Protein AF-A0A2Z7DAW3-F1 (afdb_monomer)

Organism: NCBI:txid472368

Secondary structure (DSSP, 8-state):
---------TTS-HHHHHHHHHHHHHH-TT--HHHHHHHHHHHHS-PPPHHHHHHHHHHHHHHHH--HHHHHHHHHHHHHHHHHHSTT---TTS--------------------------

Mean predicted aligned error: 14.56 Å

Solvent-accessible surface area (backbone atoms only — not comparable to full-atom values): 7856 Å² total; per-residue (Å²): 143,80,83,80,72,73,84,71,64,79,86,68,48,49,67,62,53,11,62,69,39,40,68,52,43,72,78,40,78,84,66,59,58,68,59,52,34,50,51,40,28,72,75,70,71,43,85,59,57,69,73,53,46,48,53,13,51,52,51,22,46,34,70,75,76,43,48,73,66,59,54,60,67,44,46,64,58,51,53,54,49,48,41,69,78,41,81,82,61,84,52,94,84,53,92,72,70,80,80,77,77,88,73,78,86,78,90,74,90,76,91,77,92,76,86,85,78,89,80,134

Nearest PDB structures (foldseek):
  8jrb-assembly2_B  TM=4.539E-01  e=1.990E+00  Aquifex pyrophilus
  7sxq-assembly2_B  TM=5.434E-01  e=4.179E+00  Plasmodium falciparum 3D7
  7sxl-assembly1_A  TM=5.408E-01  e=7.395E+00  Plasmodium falciparum 3D7
  8vtj-assembly1_M  TM=3.601E-01  e=8.290E+00  Cereibacter sphaeroides

Radius of gyration: 30.82 Å; Cα contacts (8 Å, |Δi|>4): 71; chains: 1; bounding box: 83×46×74 Å

Structure (mmCIF, N/CA/C/O backbone):
data_AF-A0A2Z7DAW3-F1
#
_entry.id   AF-A0A2Z7DAW3-F1
#
loop_
_atom_site.group_PDB
_atom_site.id
_atom_site.type_symbol
_atom_site.label_atom_id
_atom_site.label_alt_id
_atom_site.label_comp_id
_atom_site.label_asym_id
_atom_site.label_entity_id
_atom_site.label_seq_id
_atom_site.pdbx_PDB_ins_code
_atom_site.Cartn_x
_atom_site.Cartn_y
_atom_site.Cartn_z
_atom_site.occupancy
_atom_site.B_iso_or_equiv
_atom_site.auth_seq_id
_atom_site.auth_comp_id
_atom_site.auth_asym_id
_atom_site.auth_atom_id
_atom_site.pdbx_PDB_model_num
ATOM 1 N N . MET A 1 1 ? 0.879 5.350 36.379 1.00 41.34 1 MET A N 1
ATOM 2 C CA . MET A 1 1 ? -0.284 4.461 36.172 1.00 41.34 1 MET A CA 1
ATOM 3 C C . MET A 1 1 ? -1.194 5.094 35.129 1.00 41.34 1 MET A C 1
ATOM 5 O O . MET A 1 1 ? -1.890 6.032 35.479 1.00 41.34 1 MET A O 1
ATOM 9 N N . ALA A 1 2 ? -1.096 4.656 33.869 1.00 37.84 2 ALA A N 1
ATOM 10 C CA . ALA A 1 2 ? -2.142 4.707 32.832 1.00 37.84 2 ALA A CA 1
ATOM 11 C C . ALA A 1 2 ? -1.517 4.260 31.497 1.00 37.84 2 ALA A C 1
ATOM 13 O O . ALA A 1 2 ? -1.255 5.061 30.603 1.00 37.84 2 ALA A O 1
ATOM 14 N N . S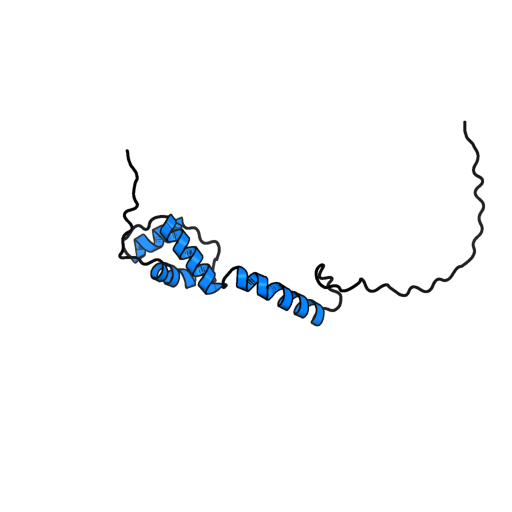ER A 1 3 ? -1.214 2.968 31.370 1.00 38.59 3 SER A N 1
ATOM 15 C CA . SER A 1 3 ? -1.043 2.371 30.049 1.00 38.59 3 SER A CA 1
ATOM 16 C C . SER A 1 3 ? -2.430 2.332 29.416 1.00 38.59 3 SER A C 1
ATOM 18 O O . SER A 1 3 ? -3.233 1.459 29.740 1.00 38.59 3 SER A O 1
ATOM 20 N N . ASN A 1 4 ? -2.728 3.325 28.576 1.00 49.12 4 ASN A N 1
ATOM 21 C CA . ASN A 1 4 ? -3.893 3.330 27.699 1.00 49.12 4 ASN A CA 1
ATOM 22 C C . ASN A 1 4 ? -3.667 2.237 26.642 1.00 49.12 4 ASN A C 1
ATOM 24 O O . ASN A 1 4 ? -3.195 2.489 25.535 1.00 49.12 4 ASN A O 1
ATOM 28 N N . ILE A 1 5 ? -3.850 0.990 27.075 1.00 53.03 5 ILE A N 1
ATOM 29 C CA . ILE A 1 5 ? -3.813 -0.207 26.247 1.00 53.03 5 ILE A CA 1
ATOM 30 C C . ILE A 1 5 ? -5.023 -0.057 25.343 1.00 53.03 5 ILE A C 1
ATOM 32 O O . ILE A 1 5 ? -6.159 -0.161 25.800 1.00 53.03 5 ILE A O 1
ATOM 36 N N . GLY A 1 6 ? -4.732 0.336 24.102 1.00 52.69 6 GLY A N 1
ATOM 37 C CA . GLY A 1 6 ? -5.716 0.682 23.095 1.00 52.69 6 GLY A CA 1
ATOM 38 C C . GLY A 1 6 ? -6.830 -0.344 23.084 1.00 52.69 6 GLY A C 1
ATOM 39 O O . GLY A 1 6 ? -6.581 -1.532 22.880 1.00 52.69 6 GLY A O 1
ATOM 40 N N . ILE A 1 7 ? -8.044 0.138 23.328 1.00 57.22 7 ILE A N 1
ATOM 41 C CA . ILE A 1 7 ? -9.270 -0.605 23.081 1.00 57.22 7 ILE A CA 1
ATOM 42 C C . ILE A 1 7 ? -9.326 -0.762 21.563 1.00 57.22 7 ILE A C 1
ATOM 44 O O . ILE A 1 7 ? -9.859 0.073 20.835 1.00 57.22 7 ILE A O 1
ATOM 48 N N . ASP A 1 8 ? -8.633 -1.781 21.070 1.00 58.66 8 ASP A N 1
ATOM 49 C CA . ASP A 1 8 ? -8.689 -2.183 19.683 1.00 58.66 8 ASP A CA 1
ATOM 50 C C . ASP A 1 8 ? -10.103 -2.731 19.488 1.00 58.66 8 ASP A C 1
ATOM 52 O O . ASP A 1 8 ? -10.455 -3.800 19.982 1.00 58.66 8 ASP A O 1
ATOM 56 N N . HIS A 1 9 ? -10.972 -1.944 18.856 1.00 60.59 9 HIS A N 1
ATOM 57 C CA . HIS A 1 9 ? -12.284 -2.434 18.469 1.00 60.59 9 HIS A CA 1
ATOM 58 C C . HIS A 1 9 ? -12.072 -3.526 17.410 1.00 60.59 9 HIS A C 1
ATOM 60 O O . HIS A 1 9 ? -11.749 -3.233 16.251 1.00 60.59 9 HIS A O 1
ATOM 66 N N . ASP A 1 10 ? -12.229 -4.784 17.832 1.00 63.62 10 ASP A N 1
ATOM 67 C CA . ASP A 1 10 ? -12.017 -6.003 17.034 1.00 63.62 10 ASP A CA 1
ATOM 68 C C . ASP A 1 10 ? -12.874 -6.054 15.758 1.00 63.62 10 ASP A C 1
ATOM 70 O O . ASP A 1 10 ? -12.540 -6.735 14.790 1.00 63.62 10 ASP A O 1
ATOM 74 N N . ASN A 1 11 ? -13.957 -5.277 15.712 1.00 66.50 11 ASN A N 1
ATOM 75 C CA . ASN A 1 11 ? -14.928 -5.321 14.622 1.00 66.50 11 ASN A CA 1
ATOM 76 C C . ASN A 1 11 ? -14.408 -4.726 13.300 1.00 66.50 11 ASN A C 1
ATOM 78 O O . ASN A 1 11 ? -14.888 -5.110 12.234 1.00 66.50 11 ASN A O 1
ATOM 82 N N . LEU A 1 12 ? -13.430 -3.807 13.326 1.00 74.06 12 LEU A N 1
ATOM 83 C CA . LEU A 1 12 ? -12.833 -3.263 12.099 1.00 74.06 12 LEU A CA 1
ATOM 84 C C . LEU A 1 12 ? -11.456 -3.874 11.847 1.00 74.06 12 LEU A C 1
ATOM 86 O O . LEU A 1 12 ? -10.451 -3.443 12.403 1.00 74.06 12 LEU A O 1
ATOM 90 N N . ASN A 1 13 ? -11.399 -4.865 10.961 1.00 86.31 13 ASN A N 1
ATOM 91 C CA . ASN A 1 13 ? -10.140 -5.460 10.524 1.00 86.31 13 ASN A CA 1
ATOM 92 C C . ASN A 1 13 ? -9.359 -4.494 9.605 1.00 86.31 13 ASN A C 1
ATOM 94 O O . ASN A 1 13 ? -9.928 -3.904 8.685 1.00 86.31 13 ASN A O 1
ATOM 98 N N . ASN A 1 14 ? -8.039 -4.389 9.793 1.00 87.50 14 ASN A N 1
ATOM 99 C CA . ASN A 1 14 ? -7.133 -3.558 8.982 1.00 87.50 14 ASN A CA 1
ATOM 100 C C . ASN A 1 14 ? -7.254 -3.833 7.481 1.00 87.50 14 ASN A C 1
ATOM 102 O O . ASN A 1 14 ? -7.180 -2.913 6.671 1.00 87.50 14 ASN A O 1
ATOM 106 N N . ASN A 1 15 ? -7.461 -5.097 7.099 1.00 90.56 15 ASN A N 1
ATOM 107 C CA . ASN A 1 15 ? -7.645 -5.455 5.693 1.00 90.56 15 ASN A CA 1
ATOM 108 C C . ASN A 1 15 ? -8.942 -4.867 5.123 1.00 90.56 15 ASN A C 1
ATOM 110 O O . ASN A 1 15 ? -8.943 -4.374 4.000 1.00 90.56 15 ASN A O 1
ATOM 114 N N . MET A 1 16 ? -10.030 -4.862 5.898 1.00 90.38 16 MET A N 1
ATOM 115 C CA . MET A 1 16 ? -11.306 -4.292 5.460 1.00 90.38 16 MET A CA 1
ATOM 116 C C . MET A 1 16 ? -11.178 -2.782 5.233 1.00 90.38 16 MET A C 1
ATOM 118 O O . MET A 1 16 ? -11.577 -2.276 4.185 1.00 90.38 16 MET A O 1
ATOM 122 N N . ILE A 1 17 ? -10.527 -2.083 6.168 1.00 91.12 17 ILE A N 1
ATOM 123 C CA . ILE A 1 17 ? -10.209 -0.653 6.048 1.00 91.12 17 ILE A CA 1
ATOM 124 C C . ILE A 1 17 ? -9.342 -0.423 4.802 1.00 91.12 17 ILE A C 1
ATOM 126 O O . ILE A 1 17 ? -9.683 0.405 3.959 1.00 91.12 17 ILE A O 1
ATOM 130 N N . ALA A 1 18 ? -8.269 -1.198 4.623 1.00 93.00 18 ALA A N 1
ATOM 131 C CA . ALA A 1 18 ? -7.380 -1.079 3.470 1.00 93.00 18 ALA A CA 1
ATOM 132 C C . ALA A 1 18 ? -8.128 -1.231 2.135 1.00 93.00 18 ALA A C 1
ATOM 134 O O . ALA A 1 18 ? -7.924 -0.423 1.233 1.00 93.00 18 ALA A O 1
ATOM 135 N N . HIS A 1 19 ? -9.046 -2.200 2.027 1.00 93.19 19 HIS A N 1
ATOM 136 C CA . HIS A 1 19 ? -9.863 -2.397 0.827 1.00 93.19 19 HIS A CA 1
ATOM 137 C C . HIS A 1 19 ? -10.745 -1.192 0.496 1.00 93.19 19 HIS A C 1
ATOM 139 O O . HIS A 1 19 ? -10.860 -0.824 -0.672 1.00 93.19 19 HIS A O 1
ATOM 145 N N . THR A 1 20 ? -11.326 -0.536 1.504 1.00 91.69 20 THR A N 1
ATOM 146 C CA . THR A 1 20 ? -12.106 0.691 1.269 1.00 91.69 20 THR A CA 1
ATOM 147 C C . THR A 1 20 ? -11.243 1.874 0.836 1.00 91.69 20 THR A C 1
ATOM 149 O O . THR A 1 20 ? -11.704 2.711 0.063 1.00 91.69 20 THR A O 1
ATOM 152 N N . LEU A 1 21 ? -9.983 1.922 1.275 1.00 92.50 21 LEU A N 1
ATOM 153 C CA . LEU A 1 21 ? -9.043 2.987 0.928 1.00 92.50 21 LEU A CA 1
ATOM 154 C C . LEU A 1 21 ? -8.431 2.829 -0.469 1.00 92.50 21 LEU A C 1
ATOM 156 O O . LEU A 1 21 ? -7.887 3.800 -0.984 1.00 92.50 21 LEU A O 1
ATOM 160 N N . LEU A 1 22 ? -8.534 1.661 -1.115 1.00 93.31 22 LEU A N 1
ATOM 161 C CA . LEU A 1 22 ? -7.912 1.411 -2.426 1.00 93.31 22 LEU A CA 1
ATOM 162 C C . LEU A 1 22 ? -8.310 2.446 -3.485 1.00 93.31 22 LEU A C 1
ATOM 164 O O . LEU A 1 22 ? -7.466 2.875 -4.268 1.00 93.31 22 LEU A O 1
ATOM 168 N N . GLY A 1 23 ? -9.585 2.848 -3.511 1.00 92.38 23 GLY A N 1
ATOM 169 C CA . GLY A 1 23 ? -10.070 3.870 -4.442 1.00 92.38 23 GLY A CA 1
ATOM 170 C C . GLY A 1 23 ? -9.434 5.236 -4.183 1.00 92.38 23 GLY A C 1
ATOM 171 O O . GLY A 1 23 ? -8.974 5.888 -5.114 1.00 92.38 23 GLY A O 1
ATOM 172 N N . ILE A 1 24 ? -9.335 5.626 -2.911 1.00 92.06 24 ILE A N 1
ATOM 173 C CA . ILE A 1 24 ? -8.756 6.907 -2.491 1.00 92.06 24 ILE A CA 1
ATOM 174 C C . ILE A 1 24 ? -7.254 6.935 -2.787 1.00 92.06 24 ILE A C 1
ATOM 176 O O . ILE A 1 24 ? -6.767 7.883 -3.394 1.00 92.06 24 ILE A O 1
ATOM 180 N N . VAL A 1 25 ? -6.535 5.869 -2.430 1.00 92.94 25 VAL A N 1
ATOM 181 C CA . VAL A 1 25 ? -5.080 5.749 -2.610 1.00 92.94 25 VAL A CA 1
ATOM 182 C C . VAL A 1 25 ? -4.677 5.781 -4.084 1.00 92.94 25 VAL A C 1
ATOM 184 O O . VAL A 1 25 ? -3.636 6.340 -4.414 1.00 92.94 25 VAL A O 1
ATOM 187 N N . ARG A 1 26 ? -5.506 5.232 -4.982 1.00 92.75 26 ARG A N 1
ATOM 188 C CA . ARG A 1 26 ? -5.277 5.316 -6.434 1.00 92.75 26 ARG A CA 1
ATOM 189 C C . ARG A 1 26 ? -5.333 6.749 -6.963 1.00 92.75 26 ARG A C 1
ATOM 191 O O . ARG A 1 26 ? -4.592 7.067 -7.887 1.00 92.75 26 ARG A O 1
ATOM 198 N N . CYS A 1 27 ? -6.200 7.587 -6.399 1.00 91.69 27 CYS A N 1
ATOM 199 C CA . CYS A 1 27 ? -6.337 8.989 -6.793 1.00 91.69 27 CYS A CA 1
ATOM 200 C C . CYS A 1 27 ? -5.309 9.888 -6.095 1.00 91.69 27 CYS A C 1
ATOM 202 O O . CYS A 1 27 ? -4.759 10.793 -6.717 1.00 91.69 27 CYS A O 1
ATOM 204 N N . ASN A 1 28 ? -5.057 9.651 -4.806 1.00 91.00 28 ASN A N 1
ATOM 205 C CA . ASN A 1 28 ? -4.113 10.414 -4.002 1.00 91.00 28 ASN A CA 1
ATOM 206 C C . ASN A 1 28 ? -3.359 9.496 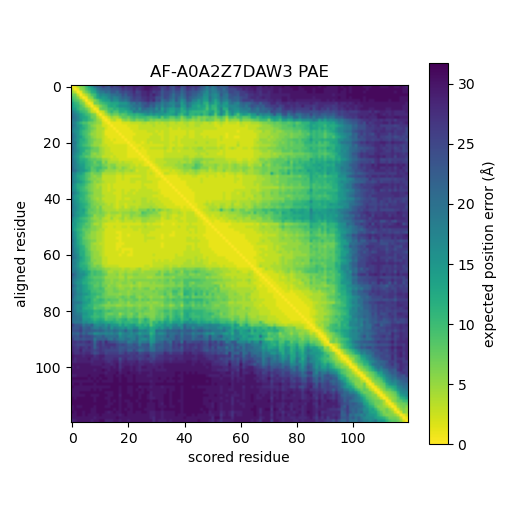-3.017 1.00 91.00 28 ASN A C 1
ATOM 208 O O . ASN A 1 28 ? -3.912 9.120 -1.979 1.00 91.00 28 ASN A O 1
ATOM 212 N N . PRO A 1 29 ? -2.083 9.167 -3.291 1.00 82.94 29 PRO A N 1
ATOM 213 C CA . PRO A 1 29 ? -1.283 8.315 -2.414 1.00 82.94 29 PRO A CA 1
ATOM 214 C C . PRO A 1 29 ? -0.845 9.009 -1.112 1.00 82.94 29 PRO A C 1
ATOM 216 O O . PRO A 1 29 ? -0.488 8.328 -0.155 1.00 82.94 29 PRO A O 1
ATOM 219 N N . SER A 1 30 ? -0.890 10.343 -1.041 1.00 86.44 30 SER A N 1
ATOM 220 C CA . SER A 1 30 ? -0.504 11.138 0.138 1.00 86.44 30 SER A CA 1
ATOM 221 C C . SER A 1 30 ? -1.704 11.515 1.013 1.00 86.44 30 SER A C 1
ATOM 223 O O . SER A 1 30 ? -1.732 12.583 1.621 1.00 86.44 30 SER A O 1
ATOM 225 N N . TYR A 1 31 ? -2.718 10.651 1.061 1.00 90.12 31 TYR A N 1
ATOM 226 C CA . TYR A 1 31 ? -3.942 10.897 1.816 1.00 90.12 31 TYR A CA 1
ATOM 227 C C . TYR A 1 31 ? -3.682 10.979 3.330 1.00 90.12 31 TYR A C 1
ATOM 229 O O . TYR A 1 31 ? -3.020 10.114 3.907 1.00 90.12 31 TYR A O 1
ATOM 237 N N . GLU A 1 32 ? -4.198 12.022 3.987 1.00 92.50 32 GLU A N 1
ATOM 238 C CA . GLU A 1 32 ? -3.938 12.253 5.411 1.00 92.50 32 GLU A CA 1
ATOM 239 C C . GLU A 1 32 ? -4.756 11.302 6.297 1.00 92.50 32 GLU A C 1
ATOM 241 O O . GLU A 1 32 ? -5.944 11.059 6.085 1.00 92.50 32 GLU A O 1
ATOM 246 N N . ILE A 1 33 ? -4.122 10.801 7.358 1.00 91.88 33 ILE A N 1
ATOM 247 C CA . ILE A 1 33 ? -4.704 9.815 8.281 1.00 91.88 33 ILE A CA 1
ATOM 248 C C . ILE A 1 33 ? -5.923 10.375 9.024 1.00 91.88 33 ILE A C 1
ATOM 250 O O . ILE A 1 33 ? -6.841 9.622 9.341 1.00 91.88 33 ILE A O 1
ATOM 254 N N . LYS A 1 34 ? -5.962 11.691 9.272 1.00 92.19 34 LYS A N 1
ATOM 255 C CA . LYS A 1 34 ? -7.100 12.353 9.927 1.00 92.19 34 LYS A CA 1
ATOM 256 C C . LYS A 1 34 ? -8.397 12.139 9.147 1.00 92.19 34 LYS A C 1
ATOM 258 O O . LYS A 1 34 ? -9.388 11.709 9.728 1.00 92.19 34 LYS A O 1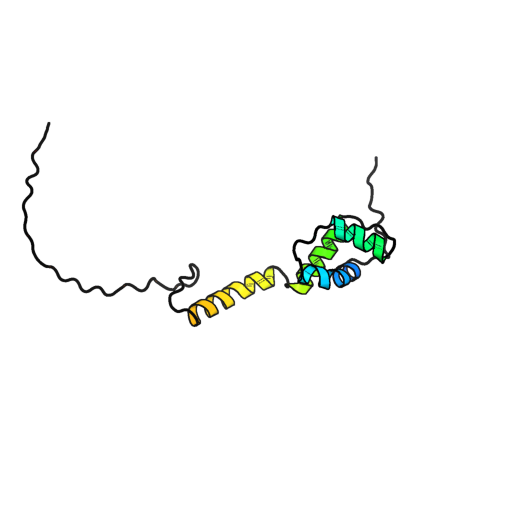
ATOM 263 N N . TYR A 1 35 ? -8.355 12.327 7.828 1.00 92.69 35 TYR A N 1
ATOM 264 C CA . TYR A 1 35 ? -9.521 12.107 6.976 1.00 92.69 35 TYR A CA 1
ATOM 265 C C . TYR A 1 35 ? -9.911 10.632 6.900 1.00 92.69 35 TYR A C 1
ATOM 267 O O . TYR A 1 35 ? -11.085 10.318 6.752 1.00 92.69 35 TYR A O 1
ATOM 275 N N . ILE A 1 36 ? -8.962 9.700 7.032 1.00 91.50 36 ILE A N 1
ATOM 276 C CA . ILE A 1 36 ? -9.283 8.266 7.124 1.00 91.50 36 ILE A CA 1
ATOM 277 C C . ILE A 1 36 ? -10.096 7.988 8.386 1.00 91.50 36 ILE A C 1
ATOM 279 O O . ILE A 1 36 ? -11.095 7.278 8.324 1.00 91.50 36 ILE A O 1
ATOM 283 N N . MET A 1 37 ? -9.680 8.541 9.525 1.00 91.12 37 MET A N 1
ATOM 284 C CA . MET A 1 37 ? -10.401 8.373 10.787 1.00 91.12 37 MET A CA 1
ATOM 285 C C . MET A 1 37 ? -11.814 8.970 10.707 1.00 91.12 37 MET A C 1
ATOM 287 O O . MET A 1 37 ? -12.764 8.321 11.140 1.00 91.12 37 MET A O 1
ATOM 291 N N . GLU A 1 38 ? -11.962 10.148 10.098 1.00 92.69 38 GLU A N 1
ATOM 292 C CA . GLU A 1 38 ? -13.257 10.801 9.873 1.00 92.69 38 GLU A CA 1
ATOM 293 C C . GLU A 1 38 ? -14.166 9.994 8.935 1.00 92.69 38 GLU A C 1
ATOM 295 O O . GLU A 1 38 ? -15.288 9.664 9.312 1.00 92.69 38 GLU A O 1
ATOM 300 N N . ASN A 1 39 ? -13.658 9.560 7.776 1.00 91.12 39 ASN A N 1
ATOM 301 C CA . ASN A 1 39 ? -14.408 8.717 6.837 1.00 91.12 39 ASN A CA 1
ATOM 302 C C . ASN A 1 39 ? -14.892 7.416 7.482 1.00 91.12 39 ASN A C 1
ATOM 304 O O . ASN A 1 39 ? -15.973 6.919 7.179 1.00 91.12 39 ASN A O 1
ATOM 308 N N . MET A 1 40 ? -14.079 6.820 8.353 1.00 89.81 40 MET A N 1
ATOM 309 C CA . MET A 1 40 ? -14.438 5.568 9.016 1.00 89.81 40 MET A CA 1
ATOM 310 C C . MET A 1 40 ? -15.501 5.780 10.090 1.00 89.81 40 MET A C 1
ATOM 312 O O . MET A 1 40 ? -16.396 4.946 10.233 1.00 89.81 40 MET A O 1
ATOM 316 N N . LYS A 1 41 ? -15.443 6.921 10.782 1.00 90.06 41 LYS A N 1
ATOM 317 C CA . LYS A 1 41 ? -16.477 7.351 11.719 1.00 90.06 41 LYS A CA 1
ATOM 318 C C . LYS A 1 41 ? -17.795 7.636 11.007 1.00 90.06 41 LYS A C 1
ATOM 320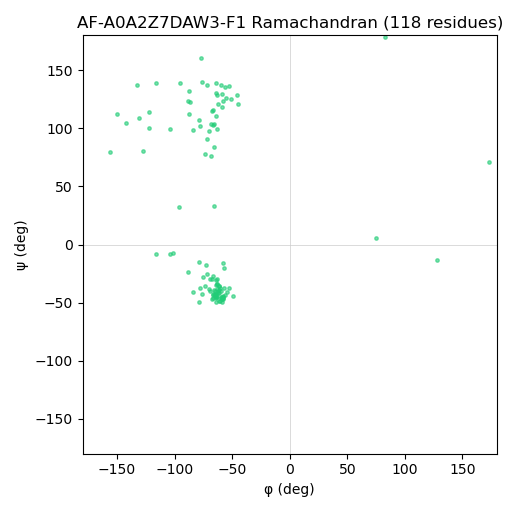 O O . LYS A 1 41 ? -18.829 7.186 11.480 1.00 90.06 41 LYS A O 1
ATOM 325 N N . GLU A 1 42 ? -17.765 8.298 9.856 1.00 90.88 42 GLU A N 1
ATOM 326 C CA . GLU A 1 42 ? -18.959 8.567 9.047 1.00 90.88 42 GLU A CA 1
ATOM 327 C C . GLU A 1 42 ? -19.565 7.277 8.474 1.00 90.88 42 GLU A C 1
ATOM 329 O O . GLU A 1 42 ? -20.768 7.047 8.566 1.00 90.88 42 GLU A O 1
ATOM 334 N N . LYS A 1 43 ? -18.725 6.397 7.920 1.00 89.25 43 LYS A N 1
ATOM 335 C CA . LYS A 1 43 ? -19.182 5.201 7.203 1.00 89.25 43 LYS A CA 1
ATOM 336 C C . LYS A 1 43 ? -19.630 4.063 8.115 1.00 89.25 43 LYS A C 1
ATOM 338 O O . LYS A 1 43 ? -20.554 3.334 7.764 1.00 89.25 43 LYS A O 1
ATOM 343 N N . TYR A 1 44 ? -18.946 3.869 9.241 1.00 85.50 44 TYR A N 1
ATOM 344 C CA . TYR A 1 44 ? -19.182 2.736 10.140 1.00 85.50 44 TYR A CA 1
ATOM 345 C C . TYR A 1 44 ? -19.678 3.154 11.527 1.00 85.50 44 TYR A C 1
ATOM 347 O O . TYR A 1 44 ? -20.033 2.285 12.316 1.00 85.50 44 TYR A O 1
ATOM 355 N N . GLY A 1 45 ? -19.697 4.450 11.848 1.00 86.06 45 GLY A N 1
ATOM 356 C CA . GLY A 1 45 ? -20.083 4.941 13.174 1.00 86.06 45 GLY A CA 1
ATOM 357 C C . GLY A 1 45 ? -19.022 4.728 14.259 1.00 86.06 45 GLY A C 1
ATOM 358 O O . GLY A 1 45 ? -19.289 5.010 15.424 1.00 86.06 45 GLY A O 1
ATOM 359 N N . TYR A 1 46 ? -17.826 4.240 13.906 1.00 83.50 46 TYR A N 1
ATOM 360 C CA 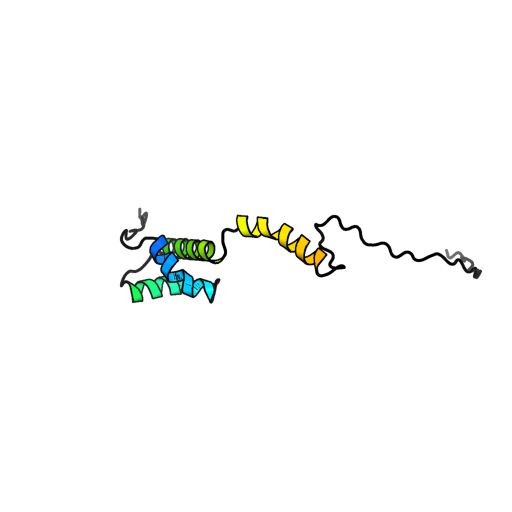. TYR A 1 46 ? -16.765 3.904 14.861 1.00 83.50 46 TYR A CA 1
ATOM 361 C C . TYR A 1 46 ? -15.528 4.777 14.684 1.00 83.50 46 TYR A C 1
ATOM 363 O O . TYR A 1 46 ? -15.062 5.015 13.570 1.00 83.50 46 TYR A O 1
ATOM 371 N N . GLU A 1 47 ? -14.945 5.193 15.805 1.00 85.38 47 GLU A N 1
ATOM 372 C CA . GLU A 1 47 ? -13.683 5.921 15.815 1.00 85.38 47 GLU A CA 1
ATOM 373 C C . GLU A 1 47 ? -12.504 4.942 15.821 1.00 85.38 47 GLU A C 1
ATOM 375 O O . GLU A 1 47 ? -12.391 4.067 16.681 1.00 85.38 47 GLU A O 1
ATOM 380 N N . ILE A 1 48 ? -11.630 5.064 14.822 1.00 86.38 48 ILE A N 1
ATOM 381 C CA . ILE A 1 48 ? -10.471 4.186 14.658 1.00 86.38 48 ILE A CA 1
ATOM 382 C C . ILE A 1 48 ? -9.243 4.828 15.291 1.00 86.38 48 ILE A C 1
ATOM 384 O O . ILE A 1 48 ? -8.971 6.007 15.090 1.00 86.38 48 ILE A O 1
ATOM 388 N N . MET A 1 49 ? -8.429 4.027 15.974 1.00 87.44 49 MET A N 1
ATOM 389 C CA . MET A 1 49 ? -7.150 4.487 16.505 1.00 87.44 49 MET A CA 1
ATOM 390 C C . MET A 1 49 ? -6.180 4.887 15.378 1.00 87.44 49 MET A C 1
ATOM 392 O O . MET A 1 49 ? -6.031 4.173 14.384 1.00 87.44 49 MET A O 1
ATOM 396 N N . TYR A 1 50 ? -5.446 5.987 15.555 1.00 90.19 50 TYR A N 1
ATOM 397 C CA . TYR A 1 50 ? -4.515 6.518 14.546 1.00 90.19 50 TYR A CA 1
ATOM 398 C C . TYR A 1 50 ? -3.551 5.462 13.977 1.00 90.19 50 TYR A C 1
ATOM 400 O O . TYR A 1 50 ? -3.364 5.349 12.765 1.00 90.19 50 TYR A O 1
ATOM 408 N N . SER A 1 51 ? -2.967 4.630 14.845 1.00 89.6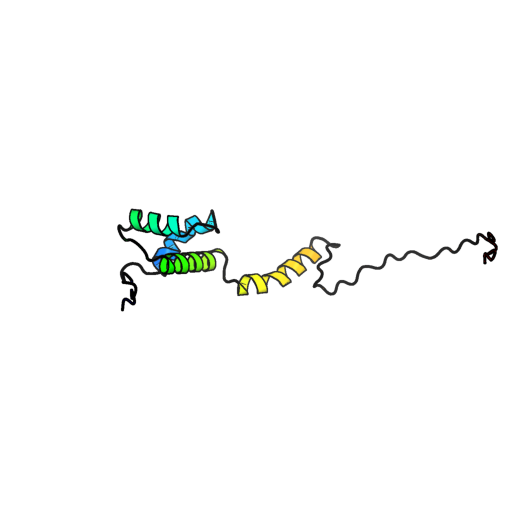9 51 SER A N 1
ATOM 409 C CA . SER A 1 51 ? -2.021 3.581 14.442 1.00 89.69 51 SER A CA 1
ATOM 410 C C . SER A 1 51 ? -2.657 2.514 13.543 1.00 89.69 51 SER A C 1
ATOM 412 O O . SER A 1 51 ? -1.985 1.934 12.688 1.00 89.69 51 SER A O 1
ATOM 414 N N . LYS A 1 52 ? -3.957 2.266 13.708 1.00 89.44 52 LYS A N 1
ATOM 415 C CA . LYS A 1 52 ? -4.745 1.319 12.919 1.00 89.44 52 LYS A CA 1
ATOM 416 C C . LYS A 1 52 ? -5.078 1.893 11.543 1.00 89.44 52 LYS A C 1
ATOM 418 O O . LYS A 1 52 ? -4.890 1.216 10.529 1.00 89.44 52 LYS A O 1
ATOM 423 N N . ALA A 1 53 ? -5.461 3.169 11.499 1.00 91.50 53 ALA A N 1
ATOM 424 C CA . ALA A 1 53 ? -5.651 3.906 10.252 1.00 91.50 53 ALA A CA 1
ATOM 425 C C . ALA A 1 53 ? -4.350 3.962 9.429 1.00 91.50 53 ALA A C 1
ATOM 427 O O . ALA A 1 53 ? -4.358 3.635 8.244 1.00 91.50 53 ALA A O 1
ATOM 428 N N . TRP A 1 54 ? -3.211 4.250 10.069 1.00 93.12 54 TRP A N 1
ATOM 429 C CA . TRP A 1 54 ? -1.900 4.255 9.412 1.00 93.12 54 TRP A CA 1
ATOM 430 C C . TRP A 1 54 ? -1.517 2.896 8.815 1.00 93.12 54 TRP A C 1
ATOM 432 O O . TRP A 1 54 ? -1.125 2.813 7.650 1.00 93.12 54 TRP A O 1
ATOM 442 N N . ARG A 1 55 ? -1.659 1.808 9.586 1.00 93.00 55 ARG A N 1
ATOM 443 C CA . ARG A 1 55 ? -1.378 0.446 9.094 1.00 93.00 55 ARG A CA 1
ATOM 444 C C . ARG A 1 55 ? -2.261 0.078 7.905 1.00 93.00 55 ARG A C 1
ATOM 446 O O . ARG A 1 55 ? -1.773 -0.519 6.950 1.00 93.00 55 ARG A O 1
ATOM 453 N N . SER A 1 56 ? -3.532 0.460 7.949 1.00 93.25 56 SER A N 1
ATOM 454 C CA . SER A 1 56 ? -4.491 0.195 6.874 1.00 93.25 56 SER A CA 1
ATOM 455 C C . SER A 1 56 ? -4.182 1.000 5.610 1.00 93.25 56 SER A C 1
ATOM 457 O O . SER A 1 56 ? -4.246 0.452 4.512 1.00 93.25 56 SER A O 1
ATOM 459 N N . LEU A 1 57 ? -3.774 2.267 5.753 1.00 93.50 57 LEU A N 1
ATOM 460 C CA . LEU A 1 57 ? -3.312 3.094 4.636 1.00 93.50 57 LEU A CA 1
ATOM 461 C C . LEU A 1 57 ? -2.073 2.486 3.975 1.00 93.50 57 LEU A C 1
ATOM 463 O O . LEU A 1 57 ? -2.050 2.296 2.763 1.00 93.50 57 LEU A O 1
ATOM 467 N N . ARG A 1 58 ? -1.067 2.112 4.773 1.00 93.06 58 ARG A N 1
ATOM 468 C CA . ARG A 1 58 ? 0.151 1.468 4.267 1.00 93.06 58 ARG A CA 1
ATOM 469 C C . ARG A 1 58 ? -0.162 0.171 3.521 1.00 93.06 58 ARG A C 1
ATOM 471 O O . ARG A 1 58 ? 0.333 -0.035 2.419 1.00 93.06 58 ARG A O 1
ATOM 478 N N . ARG A 1 59 ? -1.037 -0.664 4.088 1.00 93.56 59 ARG A N 1
ATOM 479 C CA . ARG A 1 59 ? -1.525 -1.895 3.452 1.00 93.56 59 ARG A CA 1
ATOM 480 C C . ARG A 1 59 ? -2.199 -1.604 2.107 1.00 93.56 59 ARG A C 1
ATOM 482 O O . ARG A 1 59 ? -1.944 -2.306 1.137 1.00 93.56 59 ARG A O 1
ATOM 489 N N . ALA A 1 60 ? -3.040 -0.572 2.034 1.00 94.06 60 ALA A N 1
ATOM 490 C CA . ALA A 1 60 ? -3.704 -0.173 0.795 1.00 94.06 60 ALA A CA 1
ATOM 491 C C . ALA A 1 60 ? -2.699 0.290 -0.274 1.00 94.06 60 ALA A C 1
ATOM 493 O O . ALA A 1 60 ? -2.810 -0.116 -1.428 1.00 94.06 60 ALA A O 1
ATOM 494 N N . VAL A 1 61 ? -1.687 1.073 0.112 1.00 92.50 61 VAL A N 1
ATOM 495 C CA . VAL A 1 61 ? -0.589 1.495 -0.777 1.00 92.50 61 VAL A CA 1
ATOM 496 C C . VAL A 1 61 ? 0.176 0.287 -1.316 1.00 92.50 61 VAL A C 1
ATOM 498 O O . VAL A 1 61 ? 0.389 0.202 -2.522 1.00 92.50 61 VAL A O 1
ATOM 501 N N . GLU A 1 62 ? 0.520 -0.674 -0.456 1.00 93.06 62 GLU A N 1
ATOM 502 C CA . GLU A 1 62 ? 1.201 -1.913 -0.857 1.00 93.06 62 GLU A CA 1
ATOM 503 C C . GLU A 1 62 ? 0.360 -2.756 -1.830 1.00 93.06 62 GLU A C 1
ATOM 505 O O . GLU A 1 62 ? 0.906 -3.362 -2.747 1.00 93.06 62 GLU A O 1
ATOM 510 N N . ILE A 1 63 ? -0.969 -2.777 -1.679 1.00 92.94 63 ILE A N 1
ATOM 511 C CA . ILE A 1 63 ? -1.868 -3.479 -2.611 1.00 92.94 63 ILE A CA 1
ATOM 512 C C . ILE A 1 63 ? -1.929 -2.767 -3.973 1.00 92.94 63 ILE A C 1
ATOM 514 O O . ILE A 1 63 ? -1.999 -3.433 -5.004 1.00 92.94 63 ILE A O 1
ATOM 518 N N . VAL A 1 64 ? -1.929 -1.429 -3.998 1.00 92.75 64 VAL A N 1
ATOM 519 C CA . VAL A 1 64 ? -2.071 -0.646 -5.239 1.00 92.75 64 VAL A CA 1
ATOM 520 C C . VAL A 1 64 ? -0.764 -0.570 -6.028 1.00 92.75 64 VAL A C 1
ATOM 522 O O . VAL A 1 64 ? -0.772 -0.804 -7.235 1.00 92.75 64 VAL A O 1
ATOM 525 N N . TYR A 1 65 ? 0.339 -0.225 -5.366 1.00 89.12 65 TYR A N 1
ATOM 526 C CA . TYR A 1 65 ? 1.631 0.045 -6.007 1.00 89.12 65 TYR A CA 1
ATOM 527 C C . TYR A 1 65 ? 2.617 -1.121 -5.898 1.00 89.12 65 TYR A C 1
ATOM 529 O O . TYR A 1 65 ? 3.675 -1.098 -6.528 1.00 89.12 65 TYR A O 1
ATOM 537 N N . GLY A 1 66 ? 2.272 -2.150 -5.126 1.00 91.06 66 GLY A N 1
ATOM 538 C CA . GLY A 1 66 ? 3.186 -3.224 -4.773 1.00 91.06 66 GLY A CA 1
ATOM 539 C C . GLY A 1 66 ? 4.074 -2.856 -3.588 1.00 91.06 66 GLY A C 1
ATOM 540 O O . GLY A 1 66 ? 4.008 -1.763 -3.019 1.00 91.06 66 GLY A O 1
ATOM 541 N N . THR A 1 67 ? 4.918 -3.804 -3.194 1.00 91.56 67 THR A N 1
ATOM 542 C CA . THR A 1 67 ? 5.858 -3.588 -2.096 1.00 91.56 67 THR A CA 1
ATOM 543 C C . THR A 1 67 ? 7.052 -2.747 -2.543 1.00 91.56 67 THR A C 1
ATOM 545 O O . THR A 1 67 ? 7.377 -2.664 -3.734 1.00 91.56 67 THR A O 1
ATOM 548 N N . TRP A 1 68 ? 7.752 -2.145 -1.580 1.00 85.25 68 TRP A N 1
ATOM 549 C CA . TRP A 1 68 ? 8.951 -1.365 -1.880 1.00 85.25 68 TRP A CA 1
ATOM 550 C C . TRP A 1 68 ? 10.040 -2.237 -2.530 1.00 85.25 68 TRP A C 1
ATOM 552 O O . TRP A 1 68 ? 10.709 -1.780 -3.457 1.00 85.25 68 TRP A O 1
ATOM 562 N N . GLU A 1 69 ? 10.169 -3.507 -2.123 1.00 89.56 69 GLU A N 1
ATOM 563 C CA . GLU A 1 69 ? 11.131 -4.448 -2.708 1.00 89.56 69 GLU A CA 1
ATOM 564 C C . GLU A 1 69 ? 10.843 -4.674 -4.193 1.00 89.56 69 GLU A C 1
ATOM 566 O O . GLU A 1 69 ? 11.758 -4.682 -5.019 1.00 89.56 69 GLU A O 1
ATOM 571 N N . SER A 1 70 ? 9.561 -4.813 -4.538 1.00 88.88 70 SER A N 1
ATOM 572 C CA . SER A 1 70 ? 9.114 -5.035 -5.915 1.00 88.88 70 SER A CA 1
ATOM 573 C C . SER A 1 70 ? 9.486 -3.851 -6.812 1.00 88.88 70 SER A C 1
ATOM 575 O O . SER A 1 70 ? 9.953 -4.041 -7.936 1.00 88.88 70 SER A O 1
ATOM 577 N N . SER A 1 71 ? 9.350 -2.626 -6.294 1.00 87.69 71 SER A N 1
ATOM 578 C CA . SER A 1 71 ? 9.751 -1.398 -6.993 1.00 87.69 71 SER A CA 1
ATOM 579 C C . SER A 1 71 ? 11.265 -1.340 -7.238 1.00 87.69 71 SER A C 1
ATOM 581 O O . SER A 1 71 ? 11.713 -1.076 -8.356 1.00 87.69 71 SER A O 1
ATOM 583 N N . VAL A 1 72 ? 12.075 -1.687 -6.231 1.00 87.88 72 VAL A N 1
ATOM 584 C CA . VAL A 1 72 ? 13.543 -1.709 -6.359 1.00 87.88 72 VAL A CA 1
ATOM 585 C C . VAL A 1 72 ? 14.005 -2.764 -7.364 1.00 87.88 72 VAL A C 1
ATOM 587 O O . VAL A 1 72 ? 14.883 -2.496 -8.183 1.00 87.88 72 VAL A O 1
ATOM 590 N N . GLN A 1 73 ? 13.386 -3.945 -7.370 1.00 90.12 73 GLN A N 1
ATOM 591 C CA . GLN A 1 73 ? 13.697 -4.998 -8.343 1.00 90.12 73 GLN A CA 1
ATOM 592 C C . GLN A 1 73 ? 13.319 -4.625 -9.784 1.00 90.12 73 GLN A C 1
ATOM 594 O O . GLN A 1 73 ? 13.926 -5.125 -10.738 1.00 90.12 73 GLN A O 1
ATOM 599 N N . LEU A 1 74 ? 12.321 -3.759 -9.969 1.00 90.44 74 LEU A N 1
ATOM 600 C CA . LEU A 1 74 ? 11.892 -3.292 -11.286 1.00 90.44 74 LEU A CA 1
ATOM 601 C C . LEU A 1 74 ? 12.865 -2.265 -11.884 1.00 90.44 74 LEU A C 1
ATOM 603 O O . LEU A 1 74 ? 13.012 -2.194 -13.107 1.00 90.44 74 LEU A O 1
ATOM 607 N N . LEU A 1 75 ? 13.573 -1.513 -11.041 1.00 89.94 75 LEU A N 1
ATOM 608 C CA . LEU A 1 75 ? 14.404 -0.387 -11.459 1.00 89.94 75 LEU A CA 1
ATOM 609 C C . LEU A 1 75 ? 15.508 -0.765 -12.475 1.00 89.94 75 LEU A C 1
ATOM 611 O O . LEU A 1 75 ? 15.582 -0.108 -13.517 1.00 89.94 75 LEU A O 1
ATOM 615 N N . PRO A 1 76 ? 16.300 -1.846 -12.303 1.00 89.62 76 PRO A N 1
ATOM 616 C CA . PRO A 1 76 ? 17.285 -2.249 -13.312 1.00 89.62 76 PRO A CA 1
ATOM 617 C C . PRO A 1 76 ? 16.657 -2.648 -14.653 1.00 89.62 76 PRO A C 1
ATOM 619 O O . PRO A 1 76 ? 17.243 -2.414 -15.711 1.00 89.62 76 PRO A O 1
ATOM 622 N N . LYS A 1 77 ? 15.458 -3.253 -14.636 1.00 89.56 77 LYS A N 1
ATOM 623 C CA . LYS A 1 77 ? 14.732 -3.610 -15.868 1.00 89.56 77 LYS A CA 1
ATOM 624 C C . LYS A 1 77 ? 14.306 -2.352 -16.619 1.00 89.56 77 LYS A C 1
ATOM 626 O O . LYS A 1 77 ? 14.466 -2.287 -17.835 1.00 89.56 77 LYS A O 1
ATOM 631 N N . TYR A 1 78 ? 13.822 -1.351 -15.888 1.00 88.94 78 TYR A N 1
ATOM 632 C CA . TYR A 1 78 ? 13.458 -0.053 -16.442 1.00 88.94 78 TYR A CA 1
ATOM 633 C C . TYR A 1 78 ? 14.670 0.685 -17.030 1.00 88.94 78 TYR A C 1
ATOM 635 O O . TYR A 1 78 ? 14.607 1.14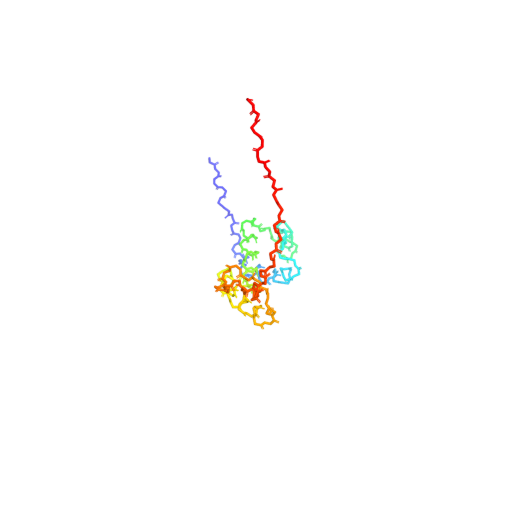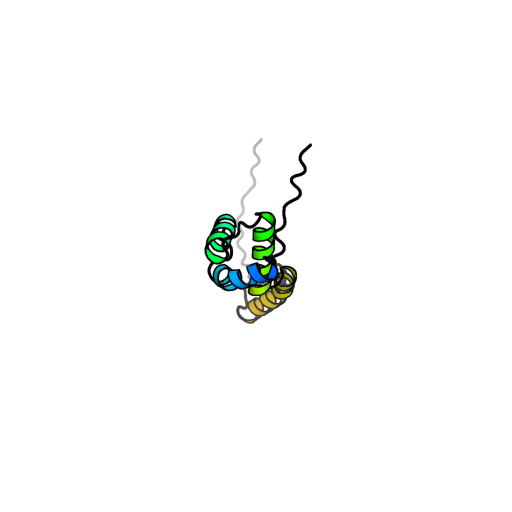7 -18.165 1.00 88.94 78 TYR A O 1
ATOM 643 N N . MET A 1 79 ? 15.804 0.710 -16.320 1.00 87.50 79 MET A N 1
ATOM 644 C CA . MET A 1 79 ? 17.051 1.316 -16.812 1.00 87.50 79 MET A CA 1
ATOM 645 C C . MET A 1 79 ? 17.524 0.687 -18.131 1.00 87.50 79 MET A C 1
ATOM 647 O O . MET A 1 79 ? 17.838 1.405 -19.077 1.00 87.50 79 MET A O 1
ATOM 651 N N . ARG A 1 80 ? 17.500 -0.650 -18.236 1.00 87.44 80 ARG A N 1
ATOM 652 C CA . ARG A 1 80 ? 17.841 -1.357 -19.486 1.00 87.44 80 ARG A CA 1
ATOM 653 C C . ARG A 1 80 ? 16.883 -1.027 -20.629 1.00 87.44 80 ARG A C 1
ATOM 655 O O . ARG A 1 80 ? 17.309 -0.914 -21.775 1.00 87.44 80 ARG A O 1
ATOM 662 N N . ALA A 1 81 ? 15.589 -0.893 -20.338 1.00 89.38 81 ALA A N 1
ATOM 663 C CA . ALA A 1 81 ? 14.609 -0.497 -21.342 1.00 89.38 81 ALA A CA 1
ATOM 664 C C . ALA A 1 81 ? 14.872 0.936 -21.836 1.00 89.38 81 ALA A C 1
ATOM 666 O O . ALA A 1 81 ? 14.877 1.165 -23.042 1.00 89.38 81 ALA A O 1
ATOM 667 N N . LEU A 1 82 ? 15.157 1.876 -20.930 1.00 89.88 82 LEU A N 1
ATOM 668 C CA . LEU A 1 82 ? 15.495 3.255 -21.287 1.00 89.88 82 LEU A CA 1
ATOM 669 C C . LEU A 1 82 ? 16.719 3.340 -22.204 1.00 89.88 82 LEU A C 1
ATOM 671 O O . LEU A 1 82 ? 16.652 4.017 -23.226 1.00 89.88 82 LEU A O 1
ATOM 675 N N . GLU A 1 83 ? 17.800 2.624 -21.885 1.00 87.44 83 GLU A N 1
ATOM 676 C CA . GLU A 1 83 ? 19.007 2.589 -22.725 1.00 87.44 83 GLU A CA 1
ATOM 677 C C . GLU A 1 83 ? 18.711 2.029 -24.126 1.00 87.44 83 GLU A C 1
ATOM 679 O O . GLU A 1 83 ? 19.226 2.532 -25.125 1.00 87.44 83 GLU A O 1
ATOM 684 N N . LYS A 1 84 ? 17.827 1.026 -24.216 1.00 87.56 84 LYS A N 1
ATOM 685 C CA . LYS A 1 84 ? 17.417 0.418 -25.488 1.00 87.56 84 LYS A CA 1
ATOM 686 C C . LYS A 1 84 ? 16.619 1.377 -26.377 1.00 87.56 84 LYS A C 1
ATOM 688 O O . LYS A 1 84 ? 16.831 1.385 -27.587 1.00 87.56 84 LYS A O 1
ATOM 693 N N . TYR A 1 85 ? 15.671 2.124 -25.810 1.00 89.75 85 TYR A N 1
ATOM 694 C CA . TYR A 1 85 ? 14.774 2.990 -26.587 1.00 89.75 85 TYR A CA 1
ATOM 695 C C . TYR A 1 85 ? 15.326 4.401 -26.811 1.00 89.75 85 TYR A C 1
ATOM 697 O O . TYR A 1 85 ? 14.938 5.044 -27.783 1.00 89.75 85 TYR A O 1
ATOM 705 N N . ASN A 1 86 ? 16.238 4.871 -25.957 1.00 88.81 86 ASN A N 1
ATOM 706 C CA . ASN A 1 86 ? 16.896 6.164 -26.106 1.00 88.81 86 ASN A CA 1
ATOM 707 C C . ASN A 1 86 ? 18.430 6.021 -26.045 1.00 88.81 86 ASN A C 1
ATOM 709 O O . ASN A 1 86 ? 19.044 6.267 -24.997 1.00 88.81 86 ASN A O 1
ATOM 713 N N . PRO A 1 87 ? 19.070 5.611 -27.156 1.00 79.56 87 PRO A N 1
ATOM 714 C CA . PRO A 1 87 ? 20.516 5.437 -27.205 1.00 79.56 87 PRO A CA 1
ATOM 715 C C . PRO A 1 87 ? 21.219 6.789 -27.005 1.00 79.56 87 PRO A C 1
ATOM 717 O O . PRO A 1 87 ? 21.159 7.670 -27.859 1.00 79.56 87 PRO A O 1
ATOM 720 N N . GLY A 1 88 ? 21.889 6.955 -25.861 1.00 74.88 88 GLY A N 1
ATOM 721 C CA . GLY A 1 88 ? 22.549 8.206 -25.457 1.00 74.88 88 GLY A CA 1
ATOM 722 C C . GLY A 1 88 ? 22.166 8.697 -24.059 1.00 74.88 88 GLY A C 1
ATOM 723 O O . GLY A 1 88 ? 22.862 9.546 -23.504 1.00 74.88 88 GLY A O 1
ATOM 724 N N . SER A 1 89 ? 21.113 8.142 -23.450 1.00 78.31 89 SER A N 1
ATOM 725 C CA . SER A 1 89 ? 20.844 8.347 -22.025 1.00 78.31 89 SER A CA 1
ATOM 726 C C . SER A 1 89 ? 21.922 7.670 -21.177 1.00 78.31 89 SER A C 1
ATOM 728 O O . SER A 1 89 ? 22.044 6.448 -21.166 1.00 78.31 89 SER A O 1
ATOM 730 N N . ILE A 1 90 ? 22.706 8.469 -20.451 1.00 68.62 90 ILE A N 1
ATOM 731 C CA . ILE A 1 90 ? 23.720 7.971 -19.518 1.00 68.62 90 ILE A CA 1
ATOM 732 C C . ILE A 1 90 ? 23.001 7.525 -18.243 1.00 68.62 90 ILE A C 1
ATOM 734 O O . ILE A 1 90 ? 22.609 8.350 -17.417 1.00 68.62 90 ILE A O 1
ATOM 738 N N . CYS A 1 91 ? 22.815 6.217 -18.080 1.00 67.50 91 CYS A N 1
ATOM 739 C CA . CYS A 1 91 ? 22.441 5.651 -16.794 1.00 67.50 91 CYS A CA 1
ATOM 740 C C . CYS A 1 91 ? 23.727 5.376 -16.010 1.00 67.50 91 CYS A C 1
ATOM 742 O O . CYS A 1 91 ? 24.514 4.517 -16.383 1.00 67.50 91 CYS A O 1
ATOM 744 N N . TRP A 1 92 ? 23.948 6.108 -14.919 1.00 60.25 92 TRP A N 1
ATOM 745 C CA . TRP A 1 92 ? 25.184 6.046 -14.124 1.00 60.25 92 TRP A CA 1
ATOM 746 C C . TRP A 1 92 ? 25.519 4.638 -13.575 1.00 60.25 92 TRP A C 1
ATOM 748 O O . TRP 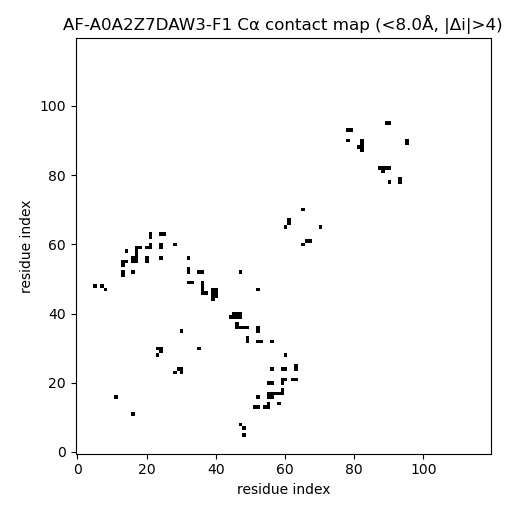A 1 92 ? 26.656 4.385 -13.192 1.00 60.25 92 TRP A O 1
ATOM 758 N N . GLY A 1 93 ? 24.551 3.711 -13.567 1.00 63.25 93 GLY A N 1
ATOM 759 C CA . GLY A 1 93 ? 24.715 2.331 -13.096 1.00 63.25 93 GLY A CA 1
ATOM 760 C C . GLY A 1 93 ? 24.819 1.250 -14.181 1.00 63.25 93 GLY A C 1
ATOM 761 O O . GLY A 1 93 ? 25.096 0.100 -13.841 1.00 63.25 93 GLY A O 1
ATOM 762 N N . SER A 1 94 ? 24.603 1.562 -15.464 1.00 56.44 94 SER A N 1
ATOM 763 C CA . SER A 1 94 ? 24.962 0.644 -16.551 1.00 56.44 94 SER A CA 1
ATOM 764 C C . SER A 1 94 ? 26.418 0.927 -16.905 1.00 56.44 94 SER A C 1
ATOM 766 O O . SER A 1 94 ? 26.805 2.081 -17.042 1.00 56.44 94 SER A O 1
ATOM 768 N N . GLY A 1 95 ? 27.268 -0.092 -17.021 1.00 57.41 95 GLY A N 1
ATOM 769 C CA . GLY A 1 95 ? 28.690 0.058 -17.374 1.00 57.41 95 GLY A CA 1
ATOM 770 C C . GLY A 1 95 ? 28.946 0.583 -18.797 1.00 57.41 95 GLY A C 1
ATOM 771 O O . GLY A 1 95 ? 29.906 0.168 -19.442 1.00 57.41 95 GLY A O 1
ATOM 772 N N . SER A 1 96 ? 28.076 1.446 -19.318 1.00 54.03 96 SER A N 1
ATOM 773 C CA . SER A 1 96 ? 28.140 2.080 -20.623 1.00 54.03 96 SER A CA 1
ATOM 774 C C . SER A 1 96 ? 29.261 3.120 -20.577 1.00 54.03 96 SER A C 1
ATOM 776 O O . SER A 1 96 ? 29.066 4.268 -20.175 1.00 54.03 96 SER A O 1
ATOM 778 N N . ALA A 1 97 ? 30.476 2.695 -20.932 1.00 54.03 97 ALA A N 1
ATOM 779 C CA . ALA A 1 97 ? 31.620 3.590 -21.048 1.00 54.03 97 ALA A CA 1
ATOM 780 C C . ALA A 1 97 ? 31.259 4.779 -21.963 1.00 54.03 97 ALA A C 1
ATOM 782 O O . ALA A 1 97 ? 30.650 4.566 -23.019 1.00 54.03 97 ALA A O 1
ATOM 783 N N . PRO A 1 98 ? 31.620 6.024 -21.596 1.00 53.34 98 PRO A N 1
ATOM 784 C CA . PRO A 1 98 ? 31.335 7.178 -22.430 1.00 53.34 98 PRO A CA 1
ATOM 785 C C . PRO A 1 98 ? 31.978 6.957 -23.798 1.00 53.34 98 PRO A C 1
ATOM 787 O O . PRO A 1 98 ? 33.174 6.678 -23.912 1.00 53.34 98 PRO A O 1
ATOM 790 N N . ARG A 1 99 ? 31.154 7.027 -24.844 1.00 53.12 99 ARG A N 1
ATOM 791 C CA . ARG A 1 99 ? 31.567 6.803 -26.228 1.00 53.12 99 ARG A CA 1
ATOM 792 C C . ARG A 1 99 ? 32.590 7.885 -26.596 1.00 53.12 99 ARG A C 1
ATOM 794 O O . ARG A 1 99 ? 32.207 9.019 -26.870 1.00 53.12 99 ARG A O 1
ATOM 801 N N . GLN A 1 100 ? 33.886 7.557 -26.549 1.00 43.78 100 GLN A N 1
ATOM 802 C CA . GLN A 1 100 ? 34.951 8.483 -26.938 1.00 43.78 100 GLN A CA 1
ATOM 803 C C . GLN A 1 100 ? 34.740 8.904 -28.396 1.00 43.78 100 GLN A C 1
ATOM 805 O O . GLN A 1 100 ? 34.739 8.071 -29.304 1.00 43.78 100 GLN A O 1
ATOM 810 N N . GLY A 1 101 ? 34.540 10.202 -28.621 1.00 40.12 101 GLY A N 1
ATOM 811 C CA . GLY A 1 101 ? 34.527 10.770 -29.961 1.00 40.12 101 GLY A CA 1
ATOM 812 C C . GLY A 1 101 ? 35.891 10.566 -30.616 1.00 40.12 101 GLY A C 1
ATOM 813 O O . GLY A 1 101 ? 36.904 11.035 -30.103 1.00 40.12 101 GLY A O 1
ATOM 814 N N . SER A 1 102 ? 35.931 9.874 -31.756 1.00 45.84 102 SER A N 1
ATOM 815 C CA . SER A 1 102 ? 37.147 9.722 -32.557 1.00 45.84 102 SER A CA 1
ATOM 816 C C . SER A 1 102 ? 37.472 11.036 -33.281 1.00 45.84 102 SER A C 1
ATOM 818 O O . SER A 1 102 ? 37.203 11.199 -34.473 1.00 45.84 102 SER A O 1
ATOM 820 N N . GLY A 1 103 ? 38.034 12.002 -32.561 1.00 41.91 103 GLY A N 1
ATOM 821 C CA . GLY A 1 103 ? 38.637 13.196 -33.145 1.00 41.91 103 GLY A CA 1
ATOM 822 C C . GLY A 1 103 ? 40.074 12.898 -33.556 1.00 41.91 103 GLY A C 1
ATOM 823 O O . GLY A 1 103 ? 40.970 12.914 -32.718 1.00 41.91 103 GLY A O 1
ATOM 824 N N . ARG A 1 104 ? 40.304 12.607 -34.844 1.00 40.09 104 ARG A N 1
ATOM 825 C CA . ARG A 1 104 ? 41.655 12.532 -35.426 1.00 40.09 104 ARG A CA 1
ATOM 826 C C . ARG A 1 104 ? 42.391 13.847 -35.170 1.00 40.09 104 ARG A C 1
ATOM 828 O O . ARG A 1 104 ? 41.914 14.912 -35.556 1.00 40.09 104 ARG A O 1
ATOM 835 N N . THR A 1 105 ? 43.573 13.748 -34.579 1.00 51.03 105 THR A N 1
ATOM 836 C CA . THR A 1 105 ? 44.537 14.837 -34.465 1.00 51.03 105 THR A CA 1
ATOM 837 C C . THR A 1 105 ? 44.918 15.346 -35.860 1.00 51.03 105 THR A C 1
ATOM 839 O O . THR A 1 105 ? 45.276 14.576 -36.752 1.00 51.03 105 THR A O 1
ATOM 842 N N . LYS A 1 106 ? 44.849 16.664 -36.069 1.00 46.94 106 LYS A N 1
ATOM 843 C CA . LYS A 1 106 ? 45.632 17.341 -37.107 1.00 46.94 106 LYS A CA 1
ATOM 844 C C . LYS A 1 106 ? 46.478 18.400 -36.428 1.00 46.94 106 LYS A C 1
ATOM 846 O O . LYS A 1 106 ? 46.011 19.472 -36.063 1.00 46.94 106 LYS A O 1
ATOM 851 N N . ASN A 1 107 ? 47.733 18.032 -36.245 1.00 42.19 107 ASN A N 1
ATOM 852 C CA . ASN A 1 107 ? 48.808 18.888 -35.787 1.00 42.19 107 ASN A CA 1
ATOM 853 C C . ASN A 1 107 ? 49.046 19.918 -36.898 1.00 42.19 107 ASN A C 1
ATOM 855 O O . ASN A 1 107 ? 49.431 19.534 -38.002 1.00 42.19 107 ASN A O 1
ATOM 859 N N . ILE A 1 108 ? 48.816 21.203 -36.634 1.00 49.03 108 ILE A N 1
ATOM 860 C CA . ILE A 1 108 ? 49.275 22.285 -37.508 1.00 49.03 108 ILE A CA 1
ATOM 861 C C . ILE A 1 108 ? 50.157 23.205 -36.676 1.00 49.03 108 ILE A C 1
ATOM 863 O O . ILE A 1 108 ? 49.739 23.815 -35.694 1.00 49.03 108 ILE A O 1
ATOM 867 N N . ALA A 1 109 ? 51.425 23.208 -37.071 1.00 45.22 109 ALA A N 1
ATOM 868 C CA . ALA A 1 109 ? 52.500 23.998 -36.523 1.00 45.22 109 ALA A CA 1
ATOM 869 C C . ALA A 1 109 ? 52.178 25.499 -36.555 1.00 45.22 109 ALA A C 1
ATOM 871 O O . ALA A 1 109 ? 51.757 26.042 -37.572 1.00 45.22 109 ALA A O 1
ATOM 872 N N . GLY A 1 110 ? 52.471 26.178 -35.450 1.00 42.09 110 GLY A N 1
ATOM 873 C CA . GLY A 1 110 ? 52.407 27.628 -35.348 1.00 42.09 110 GLY A CA 1
ATOM 874 C C . GLY A 1 110 ? 53.313 28.110 -34.228 1.00 42.09 110 GLY A C 1
ATOM 875 O O . GLY A 1 110 ? 52.858 28.382 -33.123 1.00 42.09 110 GLY A O 1
ATOM 876 N N . ARG A 1 111 ? 54.619 28.182 -34.506 1.00 52.72 111 ARG A N 1
ATOM 877 C CA . ARG A 1 111 ? 55.606 28.853 -33.651 1.00 52.72 111 ARG A CA 1
ATOM 878 C C . ARG A 1 111 ? 55.122 30.273 -33.334 1.00 52.72 111 ARG A C 1
ATOM 880 O O . ARG A 1 111 ? 54.964 31.075 -34.254 1.00 52.72 111 ARG A O 1
ATOM 887 N N . ARG A 1 112 ? 55.023 30.634 -32.054 1.00 51.06 112 ARG A N 1
ATOM 888 C CA . ARG A 1 112 ? 55.306 32.012 -31.637 1.00 51.06 112 ARG A CA 1
ATOM 889 C C . ARG A 1 112 ? 55.849 32.066 -30.209 1.00 51.06 112 ARG A C 1
ATOM 891 O O . ARG A 1 112 ? 55.190 31.729 -29.237 1.00 51.06 112 ARG A O 1
ATOM 898 N N . SER A 1 113 ? 57.118 32.455 -30.174 1.00 48.38 113 SER A N 1
ATOM 899 C CA . SER A 1 113 ? 57.959 32.812 -29.039 1.00 48.38 113 SER A CA 1
ATOM 900 C C . SER A 1 113 ? 57.257 33.746 -28.053 1.00 48.38 113 SER A C 1
ATOM 902 O O . SER A 1 113 ? 56.840 34.830 -28.453 1.00 48.38 113 SER A O 1
ATOM 904 N N . ILE A 1 114 ? 57.257 33.399 -26.764 1.00 56.47 114 ILE A N 1
ATOM 905 C CA . ILE A 1 114 ? 57.102 34.375 -25.679 1.00 56.47 114 ILE A CA 1
ATOM 906 C C . ILE A 1 114 ? 58.218 34.106 -24.669 1.00 56.47 114 ILE A C 1
ATOM 908 O O . ILE A 1 114 ? 58.257 33.070 -24.005 1.00 56.47 114 ILE A O 1
ATOM 912 N N . ARG A 1 115 ? 59.177 35.034 -24.631 1.00 52.97 115 ARG A N 1
ATOM 913 C CA . ARG A 1 115 ? 60.291 35.063 -23.683 1.00 52.97 115 ARG A CA 1
ATOM 914 C C . ARG A 1 115 ? 59.717 35.231 -22.273 1.00 52.97 115 ARG A C 1
ATOM 916 O O . ARG A 1 115 ? 58.920 36.138 -22.051 1.00 52.97 115 ARG A O 1
ATOM 923 N N . LYS A 1 116 ? 60.120 34.376 -21.331 1.00 51.28 116 LYS A N 1
ATOM 924 C CA . LYS A 1 116 ? 59.888 34.605 -19.900 1.00 51.28 116 LYS A CA 1
ATOM 925 C C . LYS A 1 116 ? 60.938 35.600 -19.416 1.00 51.28 116 LYS A C 1
ATOM 927 O O . LYS A 1 116 ? 62.113 35.252 -19.340 1.00 51.28 116 LYS A O 1
ATOM 932 N N . THR A 1 117 ? 60.523 36.829 -19.145 1.00 52.22 117 THR A N 1
ATOM 933 C CA . THR A 1 117 ? 61.353 37.819 -18.457 1.00 52.22 117 THR A CA 1
ATOM 934 C C . THR A 1 117 ? 61.134 37.659 -16.955 1.00 52.22 117 THR A C 1
ATOM 936 O O . THR A 1 117 ? 60.000 37.692 -16.483 1.00 52.22 117 THR A O 1
ATOM 939 N N . THR A 1 118 ? 62.228 37.437 -16.236 1.00 48.50 118 THR A N 1
ATOM 940 C CA . THR A 1 118 ? 62.355 37.428 -14.775 1.00 48.50 118 THR A CA 1
ATOM 941 C C . THR A 1 118 ? 61.948 38.775 -14.175 1.00 48.50 118 THR A C 1
ATOM 943 O O . THR A 1 118 ? 62.386 39.806 -14.683 1.00 48.50 118 THR A O 1
ATOM 946 N N . ILE A 1 119 ? 61.189 38.775 -13.073 1.00 47.75 119 ILE A N 1
ATOM 947 C CA . ILE A 1 119 ? 61.057 39.927 -12.166 1.00 47.75 119 ILE A CA 1
ATOM 948 C C . ILE A 1 119 ? 61.239 39.425 -10.726 1.00 47.75 119 ILE A C 1
ATOM 950 O O . ILE A 1 119 ? 60.795 38.326 -10.398 1.00 47.75 119 ILE A O 1
ATOM 954 N N . GLN A 1 120 ? 62.004 40.233 -9.992 1.00 49.12 120 GLN A N 1
ATOM 955 C CA . GLN A 1 120 ? 62.657 40.065 -8.689 1.00 49.12 120 GLN A CA 1
ATOM 956 C C . GLN A 1 120 ? 61.721 39.719 -7.531 1.00 49.12 120 GLN A C 1
ATOM 958 O O . GLN A 1 120 ? 60.579 40.229 -7.532 1.00 49.12 120 GLN A O 1
#

pLDDT: mean 76.23, std 18.95, range [37.84, 94.06]

Sequence (120 aa):
MASNIGIDHDNLNNNMIAHTLLGIVRCNPSYEIKYIMENMKEKYGYEIMYSKAWRSLRRAVEIVYGTWESSVQLLPKYMRALEKYNPGSICWGSGSAPRQGSGRTKNIAGRRSIRKTTIQ

Foldseek 3Di:
DDPPPDPQPPPDDLQNLLVVCLVVCVVPVPDDLVVSQVVCCVPPVDGHDSVSSVSSSVVNNCVNVNDPVVVVVCVVVVVVVCCVVPVPDDDVPDPPPPDDDPDDDDDDDDDDDDDDDDDD